Protein AF-A0A952RP38-F1 (afdb_monomer_lite)

Foldseek 3Di:
DDDDDDDPVVVVVCPPPPQQPLVLLLLQLQLLVLLLLLLVVLLVPDPDVVSNVLSVVLSVLSVVLNVLSQVLCVVSVHHNHHDDDVVSVVVSVCLLPVPDPDPFHSSLSSLVVSLVSLVVNLPGDPPSSPPVSSVSSVVSSVSSVVSSVCVRVVPPPPPPPPPPDDD

Sequence (167 aa):
MRPTEPTEKTKRARRRREPLAPAALASIANALAGARAGYELCARRTNDPNVAVAVISAANSASSLLDEIAVAAATHGLDVRPRLRMTDRLRWEWVASTGSMMEKSADARVLAECARVLGEVVGLDVSPLGESIASRVRLASAEAWSLAAAVDAGARWRSCGVLAASR

Secondary structure (DSSP, 8-state):
-PPPP--GGGGTT--------HHHHHHHHHHHHHHHHHHHHHHHH-S-HHHHHHHHHHHHHHHHHHHHHHHHHHHTT--------HHHHHHHHHHHH-TTS-SS-HHHHHHHHHHHHHHTTTTS--GGG-HHHHHHHHHHHHHHHHHHHHHHTT-------------

Structure (mmCIF, N/CA/C/O backbone):
data_AF-A0A952RP38-F1
#
_entry.id   AF-A0A952RP38-F1
#
loop_
_atom_site.group_PDB
_atom_site.id
_atom_site.type_symbol
_atom_site.label_atom_id
_atom_site.label_alt_id
_atom_site.label_comp_id
_atom_site.label_asym_id
_atom_site.label_entity_id
_atom_site.label_seq_id
_atom_site.pdbx_PDB_ins_code
_atom_site.Cartn_x
_atom_site.Cartn_y
_atom_site.Cartn_z
_atom_site.occupancy
_atom_site.B_iso_or_equiv
_atom_site.auth_seq_id
_atom_site.auth_comp_id
_atom_site.auth_asym_id
_atom_site.auth_atom_id
_atom_site.pdbx_PDB_model_num
ATOM 1 N N . MET A 1 1 ? -51.874 -2.801 42.216 1.00 43.09 1 MET A N 1
ATOM 2 C CA . MET A 1 1 ? -50.893 -2.184 41.297 1.00 43.09 1 MET A CA 1
ATOM 3 C C . MET A 1 1 ? -49.787 -3.194 41.030 1.00 43.09 1 MET A C 1
ATOM 5 O O . MET A 1 1 ? -49.066 -3.524 41.959 1.00 43.09 1 MET A O 1
ATOM 9 N N . ARG A 1 2 ? -49.711 -3.761 39.819 1.00 46.12 2 ARG A N 1
ATOM 10 C CA . ARG A 1 2 ? -48.580 -4.608 39.396 1.00 46.12 2 ARG A CA 1
ATOM 11 C C . ARG A 1 2 ? -47.622 -3.742 38.569 1.00 46.12 2 ARG A C 1
ATOM 13 O O . ARG A 1 2 ? -48.130 -2.963 37.762 1.00 46.12 2 ARG A O 1
ATOM 20 N N . PRO A 1 3 ? -46.295 -3.842 38.742 1.00 46.19 3 PRO A N 1
ATOM 21 C CA . PRO A 1 3 ? -45.363 -3.135 37.879 1.00 46.19 3 PRO A CA 1
ATOM 22 C C . PRO A 1 3 ? -45.398 -3.777 36.491 1.00 46.19 3 PRO A C 1
ATOM 24 O O . PRO A 1 3 ? -45.238 -4.987 36.351 1.00 46.19 3 PRO A O 1
ATOM 27 N N . THR A 1 4 ? -45.657 -2.966 35.473 1.00 53.84 4 THR A N 1
ATOM 28 C CA . THR A 1 4 ? -45.590 -3.355 34.064 1.00 53.84 4 THR A CA 1
ATOM 29 C C . THR A 1 4 ? -44.142 -3.625 33.671 1.00 53.84 4 THR A C 1
ATOM 31 O O . THR A 1 4 ? -43.295 -2.737 33.777 1.00 53.84 4 THR A O 1
ATOM 34 N N . GLU A 1 5 ? -43.867 -4.844 33.212 1.00 59.00 5 GLU A N 1
ATOM 35 C CA . GLU A 1 5 ? -42.585 -5.231 32.627 1.00 59.00 5 GLU A CA 1
ATOM 36 C C . GLU A 1 5 ? -42.258 -4.368 31.395 1.00 59.00 5 GLU A C 1
ATOM 38 O O . GLU A 1 5 ? -43.145 -4.071 30.586 1.00 59.00 5 GLU A O 1
ATOM 43 N N . PRO A 1 6 ? -40.992 -3.965 31.204 1.00 48.12 6 PRO A N 1
ATOM 44 C CA . PRO A 1 6 ? -40.595 -3.234 30.015 1.00 48.12 6 PRO A CA 1
ATOM 45 C C . PRO A 1 6 ? -40.632 -4.165 28.793 1.00 48.12 6 PRO A C 1
ATOM 47 O O . PRO A 1 6 ? -39.819 -5.077 28.647 1.00 48.12 6 PRO A O 1
ATOM 50 N N . THR A 1 7 ? -41.589 -3.898 27.903 1.00 54.09 7 THR A N 1
ATOM 51 C CA . THR A 1 7 ? -41.805 -4.566 26.611 1.00 54.09 7 THR A CA 1
ATOM 52 C C . THR A 1 7 ? -40.528 -4.689 25.774 1.00 54.09 7 THR A C 1
ATOM 54 O O . THR A 1 7 ? -39.765 -3.731 25.646 1.00 54.09 7 THR A O 1
ATOM 57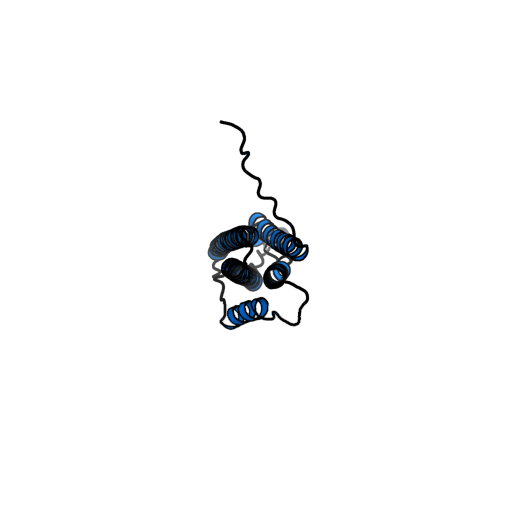 N N . GLU A 1 8 ? -40.359 -5.830 25.096 1.00 48.84 8 GLU A N 1
ATOM 58 C CA . GLU A 1 8 ? -39.253 -6.176 24.180 1.00 48.84 8 GLU A CA 1
ATOM 59 C C . GLU A 1 8 ? -38.872 -5.111 23.134 1.00 48.84 8 GLU A C 1
ATOM 61 O O . GLU A 1 8 ? -37.777 -5.158 22.568 1.00 48.84 8 GLU A O 1
ATOM 66 N N . LYS A 1 9 ? -39.722 -4.109 22.889 1.00 44.34 9 LYS A N 1
ATOM 67 C CA . LYS A 1 9 ? -39.415 -2.977 22.006 1.00 44.34 9 LYS A CA 1
ATOM 68 C C . LYS A 1 9 ? -38.185 -2.182 22.463 1.00 44.34 9 LYS A C 1
ATOM 70 O O . LYS A 1 9 ? -37.450 -1.686 21.611 1.00 44.34 9 LYS A O 1
ATOM 75 N N . THR A 1 10 ? -37.872 -2.152 23.760 1.00 42.41 10 THR A N 1
ATOM 76 C CA . THR A 1 10 ? -36.674 -1.466 24.280 1.00 42.41 10 THR A CA 1
ATOM 77 C C . THR A 1 10 ? -35.381 -2.268 24.078 1.00 42.41 10 THR A C 1
ATOM 79 O O . THR A 1 10 ? -34.294 -1.693 24.113 1.00 42.41 10 THR A O 1
ATOM 82 N N . LYS A 1 11 ? -35.455 -3.578 23.786 1.00 38.50 11 LYS A N 1
ATOM 83 C CA . LYS A 1 11 ? -34.267 -4.387 23.440 1.00 38.50 11 LYS A CA 1
ATOM 84 C C . LYS A 1 11 ? -33.724 -4.062 22.044 1.00 38.50 11 LYS A C 1
ATOM 86 O O . LYS A 1 11 ? -32.527 -4.205 21.817 1.00 38.50 11 LYS A O 1
ATOM 91 N N . ARG A 1 12 ? -34.564 -3.576 21.120 1.00 39.94 12 ARG A N 1
ATOM 92 C CA . ARG A 1 12 ? -34.150 -3.247 19.739 1.00 39.94 12 ARG A CA 1
ATOM 93 C C . ARG A 1 12 ? -33.445 -1.893 19.597 1.00 39.94 12 ARG A C 1
ATOM 95 O O . ARG A 1 12 ? -32.710 -1.707 18.633 1.00 39.94 12 ARG A O 1
ATOM 102 N N . ALA A 1 13 ? -33.603 -0.986 20.563 1.00 41.50 13 ALA A N 1
ATOM 103 C CA . ALA A 1 13 ? -32.926 0.318 20.579 1.00 41.50 13 ALA A CA 1
ATOM 104 C C . ALA A 1 13 ? -31.457 0.237 21.036 1.00 41.50 13 ALA A C 1
ATOM 106 O O . ALA A 1 13 ? -30.698 1.191 20.902 1.00 41.50 13 ALA A O 1
ATOM 107 N N . ARG A 1 14 ? -31.035 -0.926 21.542 1.00 40.81 14 ARG A N 1
ATOM 108 C CA . ARG A 1 14 ? -29.661 -1.212 21.947 1.00 40.81 14 ARG A CA 1
ATOM 109 C C . ARG A 1 14 ? -29.064 -2.228 20.979 1.00 40.81 14 ARG A C 1
ATOM 111 O O . ARG A 1 14 ? -28.597 -3.285 21.393 1.00 40.81 14 ARG A O 1
ATOM 118 N N . ARG A 1 15 ? -29.069 -1.913 19.674 1.00 45.31 15 ARG A N 1
ATOM 119 C CA . ARG A 1 15 ? -28.024 -2.449 18.793 1.00 45.31 15 ARG A CA 1
ATOM 120 C C . ARG A 1 15 ? -26.723 -2.016 19.449 1.00 45.31 15 ARG A C 1
ATOM 122 O O . ARG A 1 15 ? -26.357 -0.845 19.389 1.00 45.31 15 ARG A O 1
ATOM 129 N N . ARG A 1 16 ? -26.124 -2.930 20.213 1.00 44.88 16 ARG A N 1
ATOM 130 C CA . ARG A 1 16 ? -24.766 -2.799 20.713 1.00 44.88 16 ARG A CA 1
ATOM 131 C C . ARG A 1 16 ? -23.975 -2.356 19.491 1.00 44.88 16 ARG A C 1
ATOM 133 O O . ARG A 1 16 ? -23.941 -3.092 18.511 1.00 44.88 16 ARG A O 1
ATOM 140 N N . ARG A 1 17 ? -23.454 -1.126 19.500 1.00 46.25 17 ARG A N 1
ATOM 141 C CA . ARG A 1 17 ? -22.311 -0.803 18.654 1.00 46.25 17 ARG A CA 1
ATOM 142 C C . ARG A 1 17 ? -21.291 -1.846 19.072 1.00 46.25 17 ARG A C 1
ATOM 144 O O . ARG A 1 17 ? -20.794 -1.771 20.196 1.00 46.25 17 ARG A O 1
ATOM 151 N N . GLU A 1 18 ? -21.136 -2.899 18.277 1.00 48.72 18 GLU A N 1
ATOM 152 C CA . GLU A 1 18 ? -20.000 -3.780 18.466 1.00 48.72 18 GLU A CA 1
ATOM 153 C C . GLU A 1 18 ? -18.782 -2.859 18.466 1.00 48.72 18 GLU A C 1
ATOM 155 O O . GLU A 1 18 ? -18.701 -1.958 17.620 1.00 48.72 18 GLU A O 1
ATOM 160 N N . PRO A 1 19 ? -17.918 -2.950 19.487 1.00 52.72 19 PRO A N 1
ATOM 161 C CA . PRO A 1 19 ? -16.695 -2.179 19.462 1.00 52.72 19 PRO A CA 1
ATOM 162 C C . PRO A 1 19 ? -15.999 -2.505 18.142 1.00 52.72 19 PRO A C 1
ATOM 164 O O . PRO A 1 19 ? -15.891 -3.682 17.793 1.00 52.72 19 PRO A O 1
ATOM 167 N N . LEU A 1 20 ? -15.559 -1.470 17.414 1.00 58.72 20 LEU A N 1
ATOM 168 C CA . LEU A 1 20 ? -14.557 -1.620 16.357 1.00 58.72 20 LEU A CA 1
ATOM 169 C C . LEU A 1 20 ? -13.548 -2.635 16.854 1.00 58.72 20 LEU A C 1
ATOM 171 O O . LE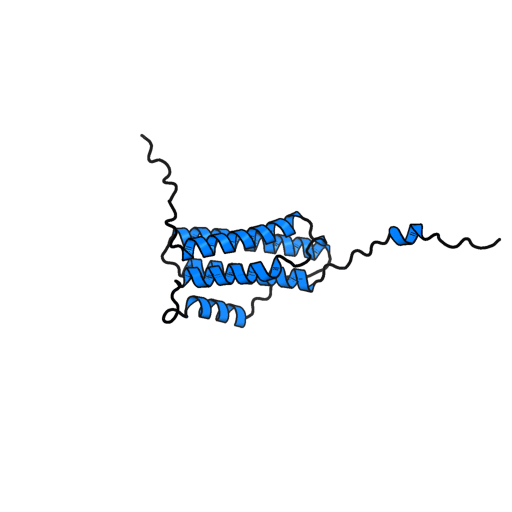U A 1 20 ? -12.951 -2.380 17.899 1.00 58.72 20 LEU A O 1
ATOM 175 N N . ALA A 1 21 ? -13.399 -3.775 16.177 1.00 68.50 21 ALA A N 1
ATOM 176 C CA . ALA A 1 21 ? -12.420 -4.761 16.594 1.00 68.50 21 ALA A CA 1
ATOM 177 C C . ALA A 1 21 ? -11.053 -4.062 16.525 1.00 68.50 21 ALA A C 1
ATOM 179 O O . ALA A 1 21 ? -10.577 -3.801 15.417 1.00 68.50 21 ALA A O 1
ATOM 180 N N . PRO A 1 22 ? -10.401 -3.718 17.656 1.00 77.00 22 PRO A N 1
ATOM 181 C CA . PRO A 1 22 ? -9.196 -2.885 17.624 1.00 77.00 22 PRO A CA 1
ATOM 182 C C . PRO A 1 22 ? -8.076 -3.555 16.819 1.00 77.00 22 PRO A C 1
ATOM 184 O O . PRO A 1 22 ? -7.238 -2.892 16.214 1.00 77.00 22 PRO A O 1
ATOM 187 N N . ALA A 1 23 ? -8.128 -4.888 16.747 1.00 82.12 23 ALA A N 1
ATOM 188 C CA . ALA A 1 23 ? -7.288 -5.716 15.902 1.00 82.12 23 ALA A CA 1
ATOM 189 C C . ALA A 1 23 ? -7.455 -5.428 14.399 1.00 82.12 23 ALA A C 1
ATOM 191 O O . ALA A 1 23 ? -6.452 -5.356 13.704 1.00 82.12 23 ALA A O 1
ATOM 192 N N . ALA A 1 24 ? -8.676 -5.224 13.891 1.00 85.50 24 ALA A N 1
ATOM 193 C CA . ALA A 1 24 ? -8.906 -4.959 12.468 1.00 8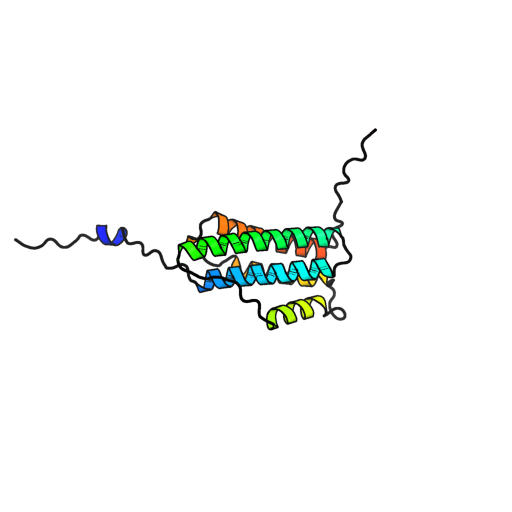5.50 24 ALA A CA 1
ATOM 194 C C . ALA A 1 24 ? -8.290 -3.619 12.042 1.00 85.50 24 ALA A C 1
ATOM 196 O O . ALA A 1 24 ? -7.585 -3.545 11.036 1.00 85.50 24 ALA A O 1
ATOM 197 N N . LEU A 1 25 ? -8.479 -2.581 12.859 1.00 87.31 25 LEU A N 1
ATOM 198 C CA . LEU A 1 25 ? -7.888 -1.265 12.615 1.00 87.31 25 LEU A CA 1
ATOM 199 C C . LEU A 1 25 ? -6.366 -1.293 12.683 1.00 87.31 25 LEU A C 1
ATOM 201 O O . LEU A 1 25 ? -5.701 -0.751 11.803 1.00 87.31 25 LEU A O 1
ATOM 205 N N . ALA A 1 26 ? -5.814 -1.958 13.699 1.00 87.81 26 ALA A N 1
ATOM 206 C CA . ALA A 1 26 ? -4.375 -2.138 13.816 1.00 87.81 26 ALA A CA 1
ATOM 207 C C . ALA A 1 26 ? -3.809 -2.921 12.620 1.00 87.81 26 ALA A C 1
ATOM 209 O O . ALA A 1 26 ? -2.749 -2.566 12.109 1.00 87.81 26 ALA A O 1
ATOM 210 N N . SER A 1 27 ? -4.511 -3.951 12.136 1.00 90.44 27 SER A N 1
ATOM 211 C CA . SER A 1 27 ? -4.112 -4.707 10.944 1.00 90.44 27 SER A CA 1
ATOM 212 C C . SER A 1 27 ? -4.087 -3.835 9.693 1.00 90.44 27 SER A C 1
ATOM 214 O O . SER A 1 27 ? -3.094 -3.856 8.973 1.00 90.44 27 SER A O 1
ATOM 216 N N . ILE A 1 28 ? -5.116 -3.015 9.459 1.00 91.56 28 ILE A N 1
ATOM 217 C CA . ILE A 1 28 ? -5.158 -2.100 8.307 1.00 91.56 28 ILE A CA 1
ATOM 218 C C . ILE A 1 28 ? -4.058 -1.047 8.403 1.00 91.56 28 ILE A C 1
ATOM 220 O O . ILE A 1 28 ? -3.345 -0.819 7.428 1.00 91.56 28 ILE A O 1
ATOM 224 N N . ALA A 1 29 ? -3.878 -0.436 9.576 1.00 92.31 29 ALA A N 1
ATOM 225 C CA . ALA A 1 29 ? -2.826 0.550 9.783 1.00 92.31 29 ALA A CA 1
ATOM 226 C C . ALA A 1 29 ? -1.432 -0.060 9.549 1.00 92.31 29 ALA A C 1
ATOM 228 O O . ALA A 1 29 ? -0.600 0.521 8.854 1.00 92.31 29 ALA A O 1
ATOM 229 N N . ASN A 1 30 ? -1.172 -1.267 10.055 1.00 92.62 30 ASN A N 1
ATOM 230 C CA . ASN A 1 30 ? 0.096 -1.952 9.803 1.00 92.62 30 ASN A CA 1
ATOM 231 C C . ASN A 1 30 ? 0.266 -2.329 8.324 1.00 92.62 30 ASN A C 1
ATOM 233 O O . ASN A 1 30 ? 1.364 -2.175 7.792 1.00 92.62 30 ASN A O 1
ATOM 237 N N . ALA A 1 31 ? -0.798 -2.765 7.644 1.00 93.75 31 ALA A N 1
ATOM 238 C CA . ALA A 1 31 ? -0.756 -3.092 6.222 1.00 93.75 31 ALA A CA 1
ATOM 239 C C . ALA A 1 31 ? -0.446 -1.861 5.357 1.00 93.75 31 ALA A C 1
ATOM 241 O O . ALA A 1 31 ? 0.440 -1.919 4.507 1.00 93.75 31 ALA A O 1
ATOM 242 N N . LEU A 1 32 ? -1.105 -0.728 5.614 1.00 94.94 32 LEU A N 1
ATOM 243 C CA . LEU A 1 32 ? -0.847 0.534 4.914 1.00 94.94 32 LEU A CA 1
ATOM 244 C C . LEU A 1 32 ? 0.564 1.062 5.186 1.00 94.94 32 LEU A C 1
ATOM 246 O O . LEU A 1 32 ? 1.244 1.494 4.257 1.00 94.94 32 LEU A O 1
ATOM 250 N N . ALA A 1 33 ? 1.037 0.994 6.433 1.00 95.06 33 ALA A N 1
ATOM 251 C CA . ALA A 1 33 ? 2.398 1.400 6.776 1.00 95.06 33 ALA A CA 1
ATOM 252 C C . ALA A 1 33 ? 3.448 0.488 6.127 1.00 95.06 33 ALA A C 1
ATOM 254 O O . ALA A 1 33 ? 4.469 0.970 5.636 1.00 95.06 33 ALA A O 1
ATOM 255 N N . GLY A 1 34 ? 3.186 -0.821 6.089 1.00 94.56 34 GLY A N 1
ATOM 256 C CA . GLY A 1 34 ? 4.022 -1.798 5.403 1.00 94.56 34 GLY A CA 1
ATOM 257 C C . GLY A 1 34 ? 4.086 -1.524 3.904 1.00 94.56 34 GLY A C 1
ATOM 258 O O . GLY A 1 34 ? 5.178 -1.363 3.367 1.00 94.56 34 GLY A O 1
ATOM 259 N N . ALA A 1 35 ? 2.933 -1.400 3.244 1.00 95.62 35 ALA A N 1
ATOM 260 C CA . ALA A 1 35 ? 2.848 -1.096 1.818 1.00 95.62 35 ALA A CA 1
ATOM 261 C C . ALA A 1 35 ? 3.533 0.234 1.476 1.00 95.62 35 ALA A C 1
ATOM 263 O O . ALA A 1 35 ? 4.315 0.292 0.530 1.00 95.62 35 ALA A O 1
ATOM 264 N N . ARG A 1 36 ? 3.332 1.278 2.292 1.00 96.19 36 ARG A N 1
ATOM 265 C CA . ARG A 1 36 ? 4.045 2.555 2.162 1.00 96.19 36 ARG A CA 1
ATOM 266 C C . ARG A 1 36 ? 5.562 2.362 2.195 1.00 96.19 36 ARG A C 1
ATOM 268 O O . ARG A 1 36 ? 6.248 2.874 1.316 1.00 96.19 36 ARG A O 1
ATOM 275 N N . ALA A 1 37 ? 6.088 1.614 3.164 1.00 94.81 37 ALA A N 1
ATOM 276 C CA . ALA A 1 37 ? 7.523 1.345 3.251 1.00 94.81 37 ALA A CA 1
ATOM 277 C C . ALA A 1 37 ? 8.049 0.587 2.016 1.00 94.81 37 ALA A C 1
ATOM 279 O O . ALA A 1 37 ? 9.135 0.901 1.521 1.00 94.81 37 ALA A O 1
ATOM 280 N N . GLY A 1 38 ? 7.269 -0.364 1.490 1.00 95.12 38 GLY A N 1
ATOM 281 C CA . GLY A 1 38 ? 7.569 -1.062 0.240 1.00 95.12 38 GLY A CA 1
ATOM 282 C C . GLY A 1 38 ? 7.603 -0.119 -0.967 1.00 95.12 38 GLY A C 1
ATOM 283 O O . GLY A 1 38 ? 8.575 -0.124 -1.722 1.00 95.12 38 GLY A O 1
ATOM 284 N N . TYR A 1 39 ? 6.605 0.757 -1.113 1.00 97.06 39 TYR A N 1
ATOM 285 C CA . TYR A 1 39 ? 6.567 1.766 -2.175 1.00 97.06 39 TYR A CA 1
ATOM 286 C C . TYR A 1 39 ? 7.750 2.732 -2.107 1.00 97.06 39 TYR A C 1
ATOM 288 O O . TYR A 1 39 ? 8.409 2.965 -3.116 1.00 97.06 39 TYR A O 1
ATOM 296 N N . GLU A 1 40 ? 8.071 3.250 -0.921 1.00 96.12 40 GLU A N 1
ATOM 297 C CA . GLU A 1 40 ? 9.222 4.135 -0.728 1.00 96.12 40 GLU A CA 1
ATOM 298 C C . GLU A 1 40 ? 10.551 3.424 -1.030 1.00 96.12 40 GLU A C 1
ATOM 300 O O . GLU A 1 40 ? 11.477 4.038 -1.561 1.00 96.12 40 GLU A O 1
ATOM 305 N N . LEU A 1 41 ? 10.673 2.131 -0.704 1.00 95.00 41 LEU A N 1
ATOM 306 C CA . LEU A 1 41 ? 11.853 1.341 -1.058 1.00 95.00 41 LEU A CA 1
ATOM 307 C C . LEU A 1 41 ? 11.972 1.147 -2.573 1.00 95.00 41 LEU A C 1
ATOM 309 O O . LEU A 1 41 ? 13.064 1.334 -3.108 1.00 95.00 41 LEU A O 1
ATOM 313 N N . CYS A 1 42 ? 10.870 0.814 -3.251 1.00 94.94 42 CYS A N 1
ATOM 314 C CA . CYS A 1 42 ? 10.830 0.700 -4.709 1.00 94.94 42 CYS A CA 1
ATOM 315 C C . CYS A 1 42 ? 11.210 2.035 -5.365 1.00 94.94 42 CYS A C 1
ATOM 317 O O . CYS A 1 42 ? 12.098 2.060 -6.210 1.00 94.94 42 CYS A O 1
ATOM 319 N N . ALA A 1 43 ? 10.662 3.157 -4.886 1.00 96.25 43 ALA A N 1
ATOM 320 C CA . ALA A 1 43 ? 10.952 4.495 -5.406 1.00 96.25 43 ALA A CA 1
ATOM 321 C C . ALA A 1 43 ? 12.447 4.837 -5.371 1.00 96.25 43 ALA A C 1
ATOM 323 O O . ALA A 1 43 ? 12.970 5.455 -6.292 1.00 96.25 43 ALA A O 1
ATOM 324 N N . ARG A 1 44 ? 13.143 4.432 -4.299 1.00 95.06 44 ARG A N 1
ATOM 325 C CA . ARG A 1 44 ? 14.580 4.690 -4.123 1.00 95.06 44 ARG A CA 1
ATOM 326 C C . ARG A 1 44 ? 15.480 3.799 -4.980 1.00 95.06 44 ARG A C 1
ATOM 328 O O . ARG A 1 44 ? 16.657 4.118 -5.116 1.00 95.06 44 ARG A O 1
ATOM 335 N N . ARG A 1 45 ? 14.980 2.656 -5.458 1.00 93.06 45 ARG A N 1
ATOM 336 C CA . ARG A 1 45 ? 15.790 1.609 -6.109 1.00 93.06 45 ARG A CA 1
ATOM 337 C C . ARG A 1 45 ? 15.467 1.387 -7.576 1.00 93.06 45 ARG A C 1
ATOM 339 O O . ARG A 1 45 ? 16.312 0.849 -8.286 1.00 93.06 45 ARG A O 1
ATOM 346 N N . THR A 1 46 ? 14.263 1.742 -8.006 1.00 92.56 46 THR A N 1
ATOM 347 C CA . THR A 1 46 ? 13.854 1.569 -9.395 1.00 92.56 46 THR A CA 1
ATOM 348 C C . THR A 1 46 ? 14.686 2.456 -10.317 1.00 92.56 46 THR A C 1
ATOM 350 O O . THR A 1 46 ? 15.041 3.584 -9.974 1.00 92.56 46 THR A O 1
ATOM 353 N N . ASN A 1 47 ? 14.979 1.937 -11.508 1.00 90.56 47 ASN A N 1
ATOM 354 C CA . ASN A 1 47 ? 15.594 2.705 -12.590 1.00 90.56 47 ASN A CA 1
ATOM 355 C C . ASN A 1 47 ? 14.546 3.301 -13.549 1.00 90.56 47 ASN A C 1
ATOM 357 O O . ASN A 1 47 ? 14.916 4.042 -14.458 1.00 90.56 47 ASN A O 1
ATOM 361 N N . ASP A 1 48 ? 13.256 2.977 -13.383 1.00 90.44 48 ASP A N 1
ATOM 362 C CA . ASP A 1 48 ? 12.175 3.513 -14.213 1.00 90.44 48 ASP A CA 1
ATOM 363 C C . ASP A 1 48 ? 11.537 4.738 -13.525 1.00 90.44 48 ASP A C 1
ATOM 365 O O . ASP A 1 48 ? 10.896 4.603 -12.476 1.00 90.44 48 ASP A O 1
ATOM 369 N N . PRO A 1 49 ? 11.666 5.949 -14.100 1.00 91.50 49 PRO A N 1
ATOM 370 C CA . PRO A 1 49 ? 11.111 7.161 -13.503 1.00 91.50 49 PRO A CA 1
ATOM 371 C C . PRO A 1 49 ? 9.579 7.142 -13.419 1.00 91.50 49 PRO A C 1
ATOM 373 O O . PRO A 1 49 ? 9.015 7.757 -12.514 1.00 91.50 49 PRO A O 1
ATOM 376 N N . ASN A 1 50 ? 8.886 6.432 -14.315 1.00 91.69 50 ASN A N 1
ATOM 377 C CA . ASN A 1 50 ? 7.428 6.327 -14.255 1.00 91.69 50 ASN A CA 1
ATOM 378 C C . ASN A 1 50 ? 6.993 5.445 -13.087 1.00 91.69 50 ASN A C 1
ATOM 380 O O . ASN A 1 50 ? 6.051 5.793 -12.374 1.00 91.69 50 ASN A O 1
ATOM 384 N N . VAL A 1 51 ? 7.718 4.344 -12.853 1.00 92.44 51 VAL A N 1
ATOM 385 C CA . VAL A 1 51 ? 7.509 3.503 -11.670 1.00 92.44 51 VAL A CA 1
ATOM 386 C C . VAL A 1 51 ? 7.752 4.332 -10.417 1.00 92.44 51 VAL A C 1
ATOM 388 O O . VAL A 1 51 ? 6.874 4.358 -9.559 1.00 92.44 51 VAL A O 1
ATOM 391 N N . ALA A 1 52 ? 8.861 5.080 -10.343 1.00 94.94 52 ALA A N 1
ATOM 392 C CA . ALA A 1 52 ? 9.174 5.944 -9.203 1.00 94.94 52 ALA A CA 1
ATOM 393 C C . ALA A 1 52 ? 8.035 6.929 -8.878 1.00 94.94 52 ALA A C 1
ATOM 395 O O . ALA A 1 52 ? 7.603 7.012 -7.728 1.00 94.94 52 ALA A O 1
ATOM 396 N N . VAL A 1 53 ? 7.501 7.633 -9.883 1.00 95.19 53 VAL A N 1
ATOM 397 C CA . VAL A 1 53 ? 6.372 8.564 -9.706 1.00 95.19 53 VAL A CA 1
ATOM 398 C C . VAL A 1 53 ? 5.122 7.837 -9.205 1.00 95.19 53 VAL A C 1
ATOM 400 O O . VAL A 1 53 ? 4.501 8.284 -8.237 1.00 95.19 53 VAL A O 1
ATOM 403 N N . ALA A 1 54 ? 4.765 6.709 -9.823 1.00 94.69 54 ALA A N 1
ATOM 404 C CA . ALA A 1 54 ? 3.586 5.938 -9.443 1.00 94.69 54 ALA A CA 1
ATOM 405 C C . ALA A 1 54 ? 3.671 5.436 -7.993 1.00 94.69 54 ALA A C 1
ATOM 407 O O . ALA A 1 54 ? 2.715 5.588 -7.229 1.00 94.69 54 ALA A O 1
ATOM 408 N N . VAL A 1 55 ? 4.822 4.899 -7.579 1.00 96.19 55 VAL A N 1
ATOM 409 C CA . VAL A 1 55 ? 4.988 4.386 -6.213 1.00 96.19 55 VAL A CA 1
ATOM 410 C C . VAL A 1 55 ? 5.065 5.501 -5.172 1.00 96.19 55 VAL A C 1
ATOM 412 O O . VAL A 1 55 ? 4.540 5.328 -4.077 1.00 96.19 55 VAL A O 1
ATOM 415 N N . ILE A 1 56 ? 5.628 6.670 -5.498 1.00 97.50 56 ILE A N 1
ATOM 416 C CA . ILE A 1 56 ? 5.591 7.842 -4.606 1.00 97.50 56 ILE A CA 1
ATOM 417 C C . ILE A 1 56 ? 4.147 8.308 -4.406 1.00 97.50 56 ILE A C 1
ATOM 419 O O . ILE A 1 56 ? 3.733 8.571 -3.276 1.00 97.50 56 ILE A O 1
ATOM 423 N N . SER A 1 57 ? 3.357 8.364 -5.481 1.00 96.75 57 SER A N 1
ATOM 424 C CA . SER A 1 57 ? 1.934 8.698 -5.389 1.00 96.75 57 SER A CA 1
ATOM 425 C C . SER A 1 57 ? 1.186 7.699 -4.502 1.00 96.75 57 SER A C 1
ATOM 427 O O . SER A 1 57 ? 0.462 8.109 -3.598 1.00 96.75 57 SER A O 1
ATOM 429 N N . ALA A 1 58 ? 1.408 6.396 -4.697 1.00 96.19 58 ALA A N 1
ATOM 430 C CA . ALA A 1 58 ? 0.802 5.350 -3.873 1.00 96.19 58 ALA A CA 1
ATOM 431 C C . ALA A 1 58 ? 1.231 5.437 -2.393 1.00 96.19 58 ALA A C 1
ATOM 433 O O . ALA A 1 58 ? 0.396 5.297 -1.498 1.00 96.19 58 ALA A O 1
ATOM 434 N N . ALA A 1 59 ? 2.506 5.733 -2.116 1.00 97.06 59 ALA A N 1
ATOM 435 C CA . ALA A 1 59 ? 3.018 5.942 -0.760 1.00 97.06 59 ALA A CA 1
ATOM 436 C C . ALA A 1 59 ? 2.334 7.128 -0.062 1.00 97.06 59 ALA A C 1
ATOM 438 O O . ALA A 1 59 ? 1.935 7.018 1.100 1.00 97.06 59 ALA A O 1
ATOM 439 N N . ASN A 1 60 ? 2.148 8.239 -0.779 1.00 97.00 60 ASN A N 1
ATOM 440 C CA . ASN A 1 60 ? 1.453 9.419 -0.268 1.00 97.00 60 ASN A CA 1
ATOM 441 C C . ASN A 1 60 ? -0.032 9.129 -0.005 1.00 97.00 60 ASN A C 1
ATOM 443 O O . ASN A 1 60 ? -0.542 9.486 1.058 1.00 97.00 60 ASN A O 1
ATOM 447 N N . SER A 1 61 ? -0.709 8.422 -0.916 1.00 94.75 61 SER A N 1
ATOM 448 C CA . SER A 1 61 ? -2.098 7.981 -0.724 1.00 94.75 61 SER A CA 1
ATOM 449 C C . SER A 1 61 ? -2.247 7.086 0.509 1.00 94.75 61 SER A C 1
ATOM 451 O O . SER A 1 61 ? -3.167 7.283 1.306 1.00 94.75 61 SER A O 1
ATOM 453 N N . ALA A 1 62 ? -1.320 6.142 0.706 1.00 94.94 62 ALA A N 1
ATOM 454 C CA . ALA A 1 62 ? -1.295 5.282 1.885 1.00 94.94 62 ALA A CA 1
ATOM 455 C C . ALA A 1 62 ? -1.062 6.085 3.176 1.00 94.94 62 ALA A C 1
ATOM 457 O O . ALA A 1 62 ? -1.718 5.818 4.181 1.00 94.94 62 ALA A O 1
ATOM 458 N N . SER A 1 63 ? -0.181 7.094 3.151 1.00 95.00 63 SER A N 1
ATOM 459 C CA . SER A 1 63 ? 0.050 7.982 4.299 1.00 95.00 63 SER A CA 1
ATOM 460 C C . SER A 1 63 ? -1.190 8.806 4.653 1.00 95.00 63 SER A C 1
ATOM 462 O O . SER A 1 63 ? -1.580 8.841 5.813 1.00 95.00 63 SER A O 1
ATOM 464 N N . SER A 1 64 ? -1.854 9.407 3.662 1.00 95.62 64 SER A N 1
ATOM 465 C CA . SER A 1 64 ? -3.100 10.155 3.886 1.00 95.62 64 SER A CA 1
ATOM 466 C C . SER A 1 64 ? -4.193 9.267 4.488 1.00 95.62 64 SER A C 1
ATOM 468 O O . SER A 1 64 ? -4.888 9.683 5.413 1.00 95.62 64 SER A O 1
ATOM 470 N N . LEU A 1 65 ? -4.329 8.029 4.002 1.00 94.00 65 LEU A N 1
ATOM 471 C CA . LEU A 1 65 ? -5.314 7.092 4.537 1.00 94.00 65 LEU A CA 1
ATOM 472 C C . LEU A 1 65 ? -4.978 6.650 5.973 1.00 94.00 65 LEU A C 1
ATOM 474 O O . LEU A 1 65 ? -5.886 6.481 6.784 1.00 94.00 65 LEU A O 1
ATOM 478 N N . LEU A 1 66 ? -3.693 6.494 6.308 1.00 93.75 66 LEU A N 1
ATOM 479 C CA . LEU A 1 66 ? -3.249 6.227 7.681 1.00 93.75 66 LEU A CA 1
ATOM 480 C C . LEU A 1 66 ? -3.643 7.346 8.644 1.00 93.75 66 LEU A C 1
ATOM 482 O O . LEU A 1 66 ? -4.143 7.054 9.731 1.00 93.75 66 LEU A O 1
ATOM 486 N N . ASP A 1 67 ? -3.442 8.601 8.245 1.00 93.44 67 ASP A N 1
ATOM 487 C CA . ASP A 1 67 ? -3.790 9.759 9.068 1.00 93.44 67 ASP A CA 1
ATOM 488 C C . ASP A 1 67 ? -5.304 9.820 9.319 1.00 93.44 67 ASP A C 1
ATOM 490 O O . ASP A 1 67 ? -5.745 10.015 10.452 1.00 93.44 67 ASP A O 1
ATOM 494 N N . GL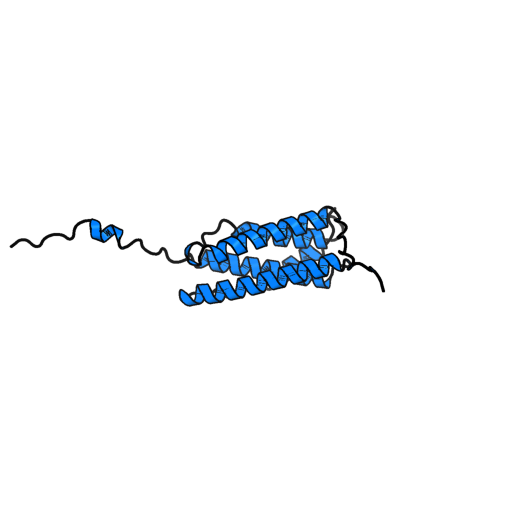U A 1 68 ? -6.116 9.553 8.294 1.00 91.69 68 GLU A N 1
ATOM 495 C CA . GLU A 1 68 ? -7.576 9.486 8.428 1.00 91.69 68 GLU A CA 1
ATOM 496 C C . GLU A 1 68 ? -8.038 8.356 9.346 1.00 91.69 68 GLU A C 1
ATOM 498 O O . GLU A 1 68 ? -8.907 8.565 10.194 1.00 91.69 68 GLU A O 1
ATOM 503 N N . ILE A 1 69 ? -7.439 7.169 9.222 1.00 91.00 69 ILE A N 1
ATOM 504 C CA . ILE A 1 69 ? -7.729 6.039 10.109 1.00 91.00 69 ILE A CA 1
ATOM 505 C C . ILE A 1 69 ? -7.334 6.375 11.548 1.00 91.00 69 ILE A C 1
ATOM 507 O O . ILE A 1 69 ? -8.089 6.059 12.467 1.00 91.00 69 ILE A O 1
ATOM 511 N N . ALA A 1 70 ? -6.193 7.033 11.763 1.00 90.94 70 ALA A N 1
ATOM 512 C CA . ALA A 1 70 ? -5.753 7.446 13.091 1.00 90.94 70 ALA A CA 1
ATOM 513 C C . ALA A 1 70 ? -6.715 8.461 13.723 1.00 90.94 70 ALA A C 1
ATOM 515 O O . ALA A 1 70 ? -7.092 8.306 14.886 1.00 90.94 70 ALA A O 1
ATOM 516 N N . VAL A 1 71 ? -7.165 9.457 12.953 1.00 90.31 71 VAL A N 1
ATOM 517 C CA . VAL A 1 71 ? -8.167 10.434 13.404 1.00 90.31 71 VAL A CA 1
ATOM 518 C C . VAL A 1 71 ? -9.486 9.739 13.729 1.00 90.31 71 VAL A C 1
ATOM 520 O O . VAL A 1 71 ? -10.028 9.936 14.816 1.00 90.31 71 VAL A O 1
ATOM 523 N N . ALA A 1 72 ? -9.986 8.885 12.833 1.00 88.00 72 ALA A N 1
ATOM 524 C CA . ALA A 1 72 ? -11.241 8.173 13.036 1.00 88.00 72 ALA A CA 1
ATOM 525 C C . ALA A 1 72 ? -11.170 7.248 14.263 1.00 88.00 72 ALA A C 1
ATOM 527 O O . ALA A 1 72 ? -12.052 7.291 15.119 1.00 88.00 72 ALA A O 1
ATOM 528 N N . ALA A 1 73 ? -10.090 6.483 14.424 1.00 87.44 73 ALA A N 1
ATOM 529 C CA . ALA A 1 73 ? -9.866 5.624 15.585 1.00 87.44 73 ALA A CA 1
ATOM 530 C C . ALA A 1 73 ? -9.799 6.413 16.905 1.00 87.44 73 ALA A C 1
ATOM 532 O O . ALA A 1 73 ? -10.385 5.985 17.904 1.00 87.44 73 ALA A O 1
ATOM 533 N N . ALA A 1 74 ? -9.169 7.592 16.905 1.00 88.25 74 ALA A N 1
ATOM 534 C CA . ALA A 1 74 ? -9.093 8.453 18.082 1.00 88.25 74 ALA A CA 1
ATOM 535 C C . ALA A 1 74 ? -10.482 8.921 18.555 1.00 88.25 74 ALA A C 1
ATOM 537 O O . ALA A 1 74 ? -10.718 8.989 19.762 1.00 88.25 74 ALA A O 1
ATOM 538 N N . THR A 1 75 ? -11.440 9.148 17.641 1.00 86.69 75 THR A N 1
ATOM 539 C CA . THR A 1 75 ? -12.837 9.468 18.018 1.00 86.69 75 THR A CA 1
ATOM 540 C C . THR A 1 75 ? -13.534 8.340 18.787 1.00 86.69 75 THR A C 1
ATOM 542 O O . THR A 1 75 ? -14.496 8.578 19.517 1.00 86.69 75 THR A O 1
ATOM 545 N N . HIS A 1 76 ? -13.015 7.116 18.670 1.00 82.56 76 HIS A N 1
ATOM 546 C CA . HIS A 1 76 ? -13.469 5.931 19.390 1.00 82.56 76 HIS A CA 1
ATOM 547 C C . HIS A 1 76 ? -12.568 5.564 20.582 1.00 82.56 76 HIS A C 1
ATOM 549 O O . HIS A 1 76 ? -12.764 4.510 21.185 1.00 82.56 76 HIS A O 1
ATOM 555 N N . GLY A 1 77 ? -11.597 6.415 20.939 1.00 85.19 77 GLY A N 1
ATOM 556 C CA . GLY A 1 77 ? -10.661 6.176 22.041 1.00 85.19 77 GLY A CA 1
ATOM 557 C C . GLY A 1 77 ? -9.618 5.091 21.754 1.00 85.19 77 GLY A C 1
ATOM 558 O O . GLY A 1 77 ? -9.084 4.500 22.691 1.00 85.19 77 GLY A O 1
ATOM 559 N N . LEU A 1 78 ? -9.346 4.799 20.479 1.00 85.69 78 LEU A N 1
ATOM 560 C CA . LEU A 1 78 ? -8.375 3.793 20.052 1.00 85.69 78 LEU A CA 1
ATOM 561 C C . LEU A 1 78 ? -7.095 4.464 19.534 1.00 85.69 78 LEU A C 1
ATOM 563 O O . LEU A 1 78 ? -7.160 5.384 18.722 1.00 85.69 78 LEU A O 1
ATOM 567 N N . ASP A 1 79 ? -5.931 3.964 19.959 1.00 86.44 79 ASP A N 1
ATOM 568 C CA . ASP A 1 79 ? -4.632 4.313 19.371 1.00 86.44 79 ASP A CA 1
ATOM 569 C C . ASP A 1 79 ? -4.204 3.220 18.383 1.00 86.44 79 ASP A C 1
ATOM 571 O O . ASP A 1 79 ? -3.972 2.071 18.763 1.00 86.44 79 ASP A O 1
ATOM 575 N N . VAL A 1 80 ? -4.129 3.584 17.103 1.00 86.69 80 VAL A N 1
ATOM 576 C CA . VAL A 1 80 ? -3.860 2.672 15.977 1.00 86.69 80 VAL A CA 1
ATOM 577 C C . VAL A 1 80 ? -2.552 2.998 15.264 1.00 86.69 80 VAL A C 1
ATOM 579 O O . VAL A 1 80 ? -2.359 2.612 14.112 1.00 86.69 80 VAL A O 1
ATOM 582 N N . ARG A 1 81 ? -1.633 3.709 15.930 1.00 85.19 81 ARG A N 1
ATOM 583 C CA . ARG A 1 81 ? -0.326 4.026 15.348 1.00 85.19 81 ARG A CA 1
ATOM 584 C C . ARG A 1 81 ? 0.382 2.747 14.878 1.00 85.19 81 ARG A C 1
ATOM 586 O O . ARG A 1 81 ? 0.591 1.835 15.687 1.00 85.19 81 ARG A O 1
ATOM 593 N N . PRO A 1 82 ? 0.772 2.671 13.593 1.00 83.75 82 PRO A N 1
ATOM 594 C CA . PRO A 1 82 ? 1.417 1.486 13.059 1.00 83.75 82 PRO A CA 1
ATOM 595 C C . PRO A 1 82 ? 2.762 1.258 13.744 1.00 83.75 82 PRO A C 1
ATOM 597 O O . PRO A 1 82 ? 3.499 2.197 14.054 1.00 83.75 82 PRO A O 1
ATOM 600 N N . ARG A 1 83 ? 3.100 -0.011 13.967 1.00 79.44 83 ARG A N 1
ATOM 601 C CA . ARG A 1 83 ? 4.378 -0.411 14.567 1.00 79.44 83 ARG A CA 1
ATOM 602 C C . ARG A 1 83 ? 5.186 -1.185 13.543 1.00 79.44 83 ARG A C 1
ATOM 604 O O . ARG A 1 83 ? 5.198 -2.412 13.577 1.00 79.44 83 ARG A O 1
ATOM 611 N N . LEU A 1 84 ? 5.870 -0.459 12.661 1.00 75.38 84 LEU A N 1
ATOM 612 C CA . LEU A 1 84 ? 6.843 -1.059 11.752 1.00 75.38 84 LEU A CA 1
ATOM 613 C C . LEU A 1 84 ? 8.016 -1.606 12.563 1.00 75.38 84 LEU A C 1
ATOM 615 O O . LEU A 1 84 ? 8.765 -0.860 13.197 1.00 75.38 84 LEU A O 1
ATOM 619 N N . ARG A 1 85 ? 8.156 -2.928 12.573 1.00 81.25 85 ARG A N 1
ATOM 620 C CA . ARG A 1 85 ? 9.231 -3.618 13.280 1.00 81.25 85 ARG A CA 1
ATOM 621 C C . ARG A 1 85 ? 10.460 -3.704 12.384 1.00 81.25 85 ARG A C 1
ATOM 623 O O . ARG A 1 85 ? 10.370 -3.667 11.158 1.00 81.25 85 ARG A O 1
ATOM 630 N N . MET A 1 86 ? 11.625 -3.917 12.995 1.00 82.19 86 MET A N 1
ATOM 631 C CA . MET A 1 86 ? 12.856 -4.203 12.245 1.00 82.19 86 MET A CA 1
ATOM 632 C C . MET A 1 86 ? 12.678 -5.398 11.291 1.00 82.19 86 MET A C 1
ATOM 634 O O . MET A 1 86 ? 13.213 -5.395 10.188 1.00 82.19 86 MET A O 1
ATOM 638 N N . THR A 1 87 ? 11.869 -6.387 11.681 1.00 85.06 87 THR A N 1
ATOM 639 C CA . THR A 1 87 ? 11.512 -7.537 10.840 1.00 85.06 87 THR A CA 1
ATOM 640 C C . THR A 1 87 ? 10.809 -7.134 9.546 1.00 85.06 87 THR A C 1
ATOM 642 O O . THR A 1 87 ? 11.093 -7.720 8.507 1.00 85.06 87 THR A O 1
ATOM 645 N N . ASP A 1 88 ? 9.950 -6.111 9.574 1.00 85.38 88 ASP A N 1
ATOM 646 C CA . ASP A 1 88 ? 9.246 -5.628 8.380 1.00 85.38 88 ASP A CA 1
ATOM 647 C C . ASP A 1 88 ? 10.222 -4.933 7.433 1.00 85.38 88 ASP A C 1
ATOM 649 O O . ASP A 1 88 ? 10.191 -5.145 6.224 1.00 85.38 88 ASP A O 1
ATOM 653 N N . ARG A 1 89 ? 11.165 -4.165 7.989 1.00 84.81 89 ARG A N 1
ATOM 654 C CA . ARG A 1 89 ? 12.241 -3.554 7.204 1.00 84.81 89 ARG A CA 1
ATOM 655 C C . ARG A 1 89 ? 13.112 -4.613 6.527 1.00 84.81 89 ARG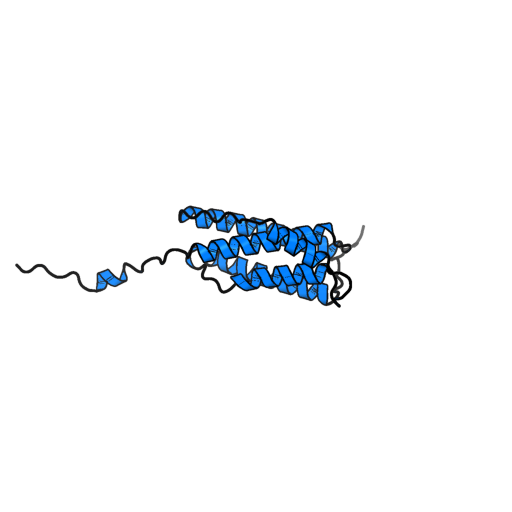 A C 1
ATOM 657 O O . ARG A 1 89 ? 13.361 -4.512 5.331 1.00 84.81 89 ARG A O 1
ATOM 664 N N . LEU A 1 90 ? 13.544 -5.634 7.268 1.00 88.00 90 LEU A N 1
ATOM 665 C CA . LEU A 1 90 ? 14.340 -6.737 6.719 1.00 88.00 90 LEU A CA 1
ATOM 666 C C . LEU A 1 90 ? 13.574 -7.525 5.652 1.00 88.00 90 LEU A C 1
ATOM 668 O O . LEU A 1 90 ? 14.168 -7.916 4.651 1.00 88.00 90 LEU A O 1
ATOM 672 N N . ARG A 1 91 ? 12.261 -7.715 5.829 1.00 89.31 91 ARG A N 1
ATOM 673 C CA . ARG A 1 91 ? 11.391 -8.325 4.818 1.00 89.31 91 ARG A CA 1
ATOM 674 C C . ARG A 1 91 ? 11.423 -7.533 3.515 1.00 89.31 91 ARG A C 1
ATOM 676 O O . ARG A 1 91 ? 11.661 -8.124 2.468 1.00 89.31 91 ARG A O 1
ATOM 683 N N . TRP A 1 92 ? 11.224 -6.216 3.568 1.00 91.50 92 TRP A N 1
ATOM 684 C CA . TRP A 1 92 ? 11.241 -5.375 2.367 1.00 91.50 92 TRP A CA 1
ATOM 685 C C . TRP A 1 92 ? 12.594 -5.384 1.664 1.00 91.50 92 TRP A C 1
ATOM 687 O O . TRP A 1 92 ? 12.659 -5.524 0.444 1.00 91.50 92 TRP A O 1
ATOM 697 N N . GLU A 1 93 ? 13.675 -5.311 2.435 1.00 91.19 93 GLU A N 1
ATOM 698 C CA . GLU A 1 93 ? 15.030 -5.438 1.906 1.00 91.19 93 GLU A CA 1
ATOM 699 C C . GLU A 1 93 ? 15.254 -6.799 1.237 1.00 91.19 93 GLU A C 1
ATOM 701 O O . GLU A 1 93 ? 15.786 -6.858 0.130 1.00 91.19 93 GLU A O 1
ATOM 706 N N . TRP A 1 94 ? 14.797 -7.890 1.853 1.00 90.06 94 TRP A N 1
ATOM 707 C CA . TRP A 1 94 ? 14.885 -9.234 1.283 1.00 90.06 94 TRP A CA 1
ATOM 708 C C . TRP A 1 94 ? 14.083 -9.380 -0.019 1.00 90.06 94 TRP A C 1
ATOM 710 O O . TRP A 1 94 ? 14.630 -9.885 -1.001 1.00 90.06 94 TRP A O 1
ATOM 720 N N . VAL A 1 95 ? 12.838 -8.886 -0.070 1.00 89.94 95 VAL A N 1
ATOM 721 C CA . VAL A 1 95 ? 11.991 -8.895 -1.284 1.00 89.94 95 VAL A CA 1
ATOM 722 C C . VAL A 1 95 ? 12.643 -8.098 -2.417 1.00 89.94 95 VAL A C 1
ATOM 724 O O . VAL A 1 95 ? 12.644 -8.532 -3.570 1.00 89.94 95 VAL A O 1
ATOM 727 N N . ALA A 1 96 ? 13.258 -6.958 -2.096 1.00 88.12 96 ALA A N 1
ATOM 728 C CA . ALA A 1 96 ? 13.970 -6.146 -3.076 1.00 88.12 96 ALA A CA 1
ATOM 729 C C . ALA A 1 96 ? 15.295 -6.786 -3.542 1.00 88.12 96 ALA A C 1
ATOM 731 O O . ALA A 1 96 ? 15.725 -6.537 -4.667 1.00 88.12 96 ALA A O 1
ATOM 732 N N . SER A 1 97 ? 15.940 -7.611 -2.707 1.00 83.75 97 SER A N 1
ATOM 733 C CA . SER A 1 97 ? 17.322 -8.083 -2.916 1.00 83.75 97 SER A CA 1
ATOM 734 C C . SER A 1 97 ? 17.452 -9.531 -3.394 1.00 83.75 97 SER A C 1
ATOM 736 O O . SER A 1 97 ? 18.551 -9.940 -3.754 1.00 83.75 97 SER A O 1
ATOM 738 N N . THR A 1 98 ? 16.380 -10.328 -3.453 1.00 69.44 98 THR A N 1
ATOM 739 C CA . THR A 1 98 ? 16.418 -11.759 -3.859 1.00 69.44 98 THR A CA 1
ATOM 740 C C . THR A 1 98 ? 16.717 -11.976 -5.361 1.00 69.44 98 THR A C 1
ATOM 742 O O . THR A 1 98 ? 16.277 -12.936 -5.990 1.00 69.44 98 THR A O 1
ATOM 745 N N . GLY A 1 99 ? 17.408 -11.033 -6.001 1.00 53.41 99 GLY A N 1
ATOM 746 C CA . GLY A 1 99 ? 17.569 -10.855 -7.444 1.00 53.41 99 GLY A CA 1
ATOM 747 C C . GLY A 1 99 ? 18.580 -11.753 -8.159 1.00 53.41 99 GLY A C 1
ATOM 748 O O . GLY A 1 99 ? 19.381 -11.224 -8.915 1.00 53.41 99 GLY A O 1
ATOM 749 N N . SER A 1 100 ? 18.521 -13.081 -8.024 1.00 49.31 100 SER A N 1
ATOM 750 C CA . SER A 1 100 ? 19.152 -13.938 -9.056 1.00 49.31 100 SER A CA 1
ATOM 751 C C . SER A 1 100 ? 18.439 -15.249 -9.397 1.00 49.31 100 SER A C 1
ATOM 753 O O . SER A 1 100 ? 18.756 -15.835 -10.425 1.00 49.31 100 SER A O 1
ATOM 755 N N . MET A 1 101 ? 17.457 -15.701 -8.605 1.00 54.41 101 MET A N 1
ATOM 756 C CA . MET A 1 101 ? 16.757 -16.979 -8.847 1.00 54.41 101 MET A CA 1
ATOM 757 C C . MET A 1 101 ? 15.277 -16.838 -9.233 1.00 54.41 101 MET A C 1
ATOM 759 O O . MET A 1 101 ? 14.583 -17.843 -9.343 1.00 54.41 101 MET A O 1
ATOM 763 N N . MET A 1 102 ? 14.760 -15.618 -9.405 1.00 60.50 102 MET A N 1
ATOM 764 C CA . MET A 1 102 ? 13.344 -15.388 -9.716 1.00 60.50 102 MET A CA 1
ATOM 765 C C . MET A 1 102 ? 13.178 -14.665 -11.048 1.00 60.50 102 MET A C 1
ATOM 767 O O . MET A 1 102 ? 13.904 -13.718 -11.327 1.00 60.50 102 MET A O 1
ATOM 771 N N . GLU A 1 103 ? 12.183 -15.089 -11.829 1.00 66.12 103 GLU A N 1
ATOM 772 C CA . GLU A 1 103 ? 11.864 -14.551 -13.162 1.00 66.12 103 GLU A CA 1
ATOM 773 C C . GLU A 1 103 ? 11.410 -13.080 -13.138 1.00 66.12 103 GLU A C 1
ATOM 775 O O . GLU A 1 103 ? 11.493 -12.387 -14.149 1.00 66.12 103 GLU A O 1
ATOM 780 N N . LYS A 1 104 ? 10.945 -12.581 -11.984 1.00 73.62 104 LYS A N 1
ATOM 781 C CA . LYS A 1 104 ? 10.381 -11.232 -11.842 1.00 73.62 104 LYS A CA 1
ATOM 782 C C . LYS A 1 104 ? 11.425 -10.186 -11.459 1.00 73.62 104 LYS A C 1
ATOM 784 O O . LYS A 1 104 ? 12.296 -10.434 -10.622 1.00 73.62 104 LYS A O 1
ATOM 789 N N . SER A 1 105 ? 11.265 -8.975 -12.000 1.00 86.44 105 SER A N 1
ATOM 790 C CA . SER A 1 105 ? 12.076 -7.810 -11.629 1.00 86.44 105 SER A CA 1
ATOM 791 C C . SER A 1 105 ? 11.928 -7.463 -10.139 1.00 86.44 105 SER A C 1
ATOM 793 O O . SER A 1 105 ? 10.937 -7.806 -9.488 1.00 86.44 105 SER A O 1
ATOM 795 N N . ALA A 1 106 ? 12.920 -6.769 -9.571 1.00 88.50 106 ALA A N 1
ATOM 796 C CA . ALA A 1 106 ? 12.863 -6.328 -8.176 1.00 88.50 106 ALA A CA 1
ATOM 797 C C . ALA A 1 106 ? 11.629 -5.449 -7.898 1.00 88.50 106 ALA A C 1
ATOM 799 O O . ALA A 1 106 ? 10.948 -5.670 -6.898 1.00 88.50 106 ALA A O 1
ATOM 800 N N . ASP A 1 107 ? 11.298 -4.539 -8.818 1.00 91.44 107 ASP A N 1
ATOM 801 C CA . ASP A 1 107 ? 10.121 -3.672 -8.714 1.00 91.44 107 ASP A CA 1
ATOM 802 C C . ASP A 1 107 ? 8.825 -4.487 -8.712 1.00 91.44 107 ASP A C 1
ATOM 804 O O . ASP A 1 107 ? 8.009 -4.342 -7.802 1.00 91.44 107 ASP A O 1
ATOM 808 N N . ALA A 1 108 ? 8.663 -5.420 -9.658 1.00 90.44 108 ALA A N 1
ATOM 809 C CA . ALA A 1 108 ? 7.473 -6.268 -9.733 1.00 90.44 108 ALA A CA 1
ATOM 810 C C . ALA A 1 108 ? 7.261 -7.079 -8.443 1.00 90.44 108 ALA A C 1
ATOM 812 O O . ALA A 1 108 ? 6.131 -7.216 -7.976 1.00 90.44 108 ALA A O 1
ATOM 813 N N . ARG A 1 109 ? 8.339 -7.578 -7.824 1.00 91.12 109 ARG A N 1
ATOM 814 C CA . ARG A 1 109 ? 8.261 -8.335 -6.562 1.00 91.12 109 ARG A CA 1
ATOM 815 C C . ARG A 1 109 ? 7.844 -7.473 -5.379 1.00 91.12 109 ARG A C 1
ATOM 817 O O . ARG A 1 109 ? 6.968 -7.879 -4.621 1.00 91.12 109 ARG A O 1
ATOM 824 N N . VAL A 1 110 ? 8.445 -6.293 -5.225 1.00 93.62 110 VAL A N 1
ATOM 825 C CA . VAL A 1 110 ? 8.079 -5.362 -4.146 1.00 93.62 110 VAL A CA 1
ATOM 826 C C . VAL A 1 110 ? 6.620 -4.932 -4.292 1.00 93.62 110 VAL A C 1
ATOM 828 O O . VAL A 1 110 ? 5.876 -4.954 -3.316 1.00 93.62 110 VAL A O 1
ATOM 831 N N . LEU A 1 111 ? 6.180 -4.616 -5.511 1.00 94.88 111 LEU A N 1
ATOM 832 C CA . LEU A 1 111 ? 4.805 -4.189 -5.774 1.00 94.88 111 LEU A CA 1
ATOM 833 C C . LEU A 1 111 ? 3.786 -5.309 -5.579 1.00 94.88 111 LEU A C 1
ATOM 835 O O . LEU A 1 111 ? 2.731 -5.069 -4.991 1.00 94.88 111 LEU A O 1
ATOM 839 N N . ALA A 1 112 ? 4.109 -6.531 -6.004 1.00 93.50 112 ALA A N 1
ATOM 840 C CA . ALA A 1 112 ? 3.281 -7.700 -5.730 1.00 93.50 112 ALA A CA 1
ATOM 841 C C . ALA A 1 112 ? 3.134 -7.938 -4.220 1.00 93.50 112 ALA A C 1
ATOM 843 O O . ALA A 1 112 ? 2.043 -8.245 -3.745 1.00 93.50 112 ALA A O 1
ATOM 844 N N . GLU A 1 113 ? 4.204 -7.740 -3.449 1.00 94.81 113 GLU A N 1
ATOM 845 C CA . GLU A 1 113 ? 4.153 -7.874 -1.997 1.00 94.81 113 GLU A CA 1
ATOM 846 C C . GLU A 1 113 ? 3.323 -6.761 -1.335 1.00 94.81 113 GLU A C 1
ATOM 848 O O . GLU A 1 113 ? 2.540 -7.048 -0.427 1.00 94.81 113 GLU A O 1
ATOM 853 N N . CYS A 1 114 ? 3.402 -5.514 -1.817 1.00 96.25 114 CYS A N 1
ATOM 854 C CA . CYS A 1 114 ? 2.501 -4.442 -1.380 1.00 96.25 114 CYS A CA 1
ATOM 855 C C . CYS A 1 114 ? 1.031 -4.796 -1.650 1.00 96.25 114 CYS A C 1
ATOM 857 O O . CYS A 1 114 ? 0.189 -4.660 -0.761 1.00 96.25 114 CYS A O 1
ATOM 859 N N . ALA A 1 115 ? 0.722 -5.292 -2.852 1.00 96.19 115 ALA A N 1
ATOM 860 C CA . ALA A 1 115 ? -0.629 -5.705 -3.227 1.00 96.19 115 ALA A CA 1
ATOM 861 C C . ALA A 1 115 ? -1.143 -6.855 -2.350 1.00 96.19 115 ALA A C 1
ATOM 863 O O . ALA A 1 115 ? -2.287 -6.825 -1.894 1.00 96.19 115 ALA A O 1
ATOM 864 N N . ARG A 1 116 ? -0.275 -7.828 -2.047 1.00 95.38 116 ARG A N 1
ATOM 865 C CA . ARG A 1 116 ? -0.576 -8.951 -1.155 1.00 95.38 116 ARG A CA 1
ATOM 866 C C . ARG A 1 116 ? -0.927 -8.469 0.256 1.00 95.38 116 ARG A C 1
ATOM 868 O O . ARG A 1 116 ? -1.986 -8.827 0.759 1.00 95.38 116 ARG A O 1
ATOM 875 N N . VAL A 1 117 ? -0.082 -7.632 0.866 1.00 94.31 117 VAL A N 1
ATOM 876 C CA . VAL A 1 117 ? -0.296 -7.081 2.221 1.00 94.31 117 VAL A CA 1
ATOM 877 C C . VAL A 1 117 ? -1.591 -6.266 2.303 1.00 94.31 117 VAL A C 1
ATOM 879 O O . VAL A 1 117 ? -2.342 -6.395 3.266 1.00 94.31 117 VAL A O 1
ATOM 882 N N . LEU A 1 118 ? -1.895 -5.452 1.289 1.00 94.62 118 LEU A N 1
ATOM 883 C CA . LEU A 1 118 ? -3.151 -4.696 1.251 1.00 94.62 118 LEU A CA 1
ATOM 884 C C . LEU A 1 118 ? -4.366 -5.601 1.007 1.00 94.62 118 LEU A C 1
ATOM 886 O O . LEU A 1 118 ? -5.431 -5.360 1.567 1.00 94.62 118 LEU A O 1
ATOM 890 N N . GLY A 1 119 ? -4.218 -6.661 0.212 1.00 93.19 119 GLY A N 1
ATOM 891 C CA . GLY A 1 119 ? -5.276 -7.642 -0.033 1.00 93.19 119 GLY A CA 1
ATOM 892 C C . GLY A 1 119 ? -5.711 -8.398 1.227 1.00 93.19 119 GLY A C 1
ATOM 893 O O . GLY A 1 119 ? -6.897 -8.681 1.380 1.00 93.19 119 GLY A O 1
ATOM 894 N N . GLU A 1 120 ? -4.791 -8.657 2.165 1.00 93.06 120 GLU A N 1
ATOM 895 C CA . GLU A 1 120 ? -5.092 -9.325 3.445 1.00 93.06 120 GLU A CA 1
ATOM 896 C C . GLU A 1 120 ? -6.100 -8.553 4.308 1.00 93.06 120 GLU A C 1
ATOM 898 O O . GLU A 1 120 ? -6.768 -9.148 5.154 1.00 93.06 120 GLU A O 1
ATOM 903 N N . VAL A 1 121 ? -6.228 -7.239 4.096 1.00 92.56 121 VAL A N 1
ATOM 904 C CA . VAL A 1 121 ? -7.050 -6.371 4.946 1.00 92.56 121 VAL A CA 1
ATOM 905 C C . VAL A 1 121 ? -8.353 -5.893 4.300 1.00 92.56 121 VAL A C 1
ATOM 907 O O . VAL A 1 121 ? -9.193 -5.324 4.990 1.00 92.56 121 VAL A O 1
ATOM 910 N N . VAL A 1 122 ? -8.575 -6.165 3.008 1.00 88.50 122 VAL A N 1
ATOM 911 C CA . VAL A 1 122 ? -9.780 -5.740 2.261 1.00 88.50 122 VAL A CA 1
ATOM 912 C C . VAL A 1 122 ? -11.077 -6.359 2.799 1.00 88.50 122 VAL A C 1
ATOM 914 O O . VAL A 1 122 ? -12.138 -5.747 2.697 1.00 88.50 122 VAL A O 1
ATOM 917 N N . GLY A 1 123 ? -11.004 -7.559 3.377 1.00 82.50 123 GLY A N 1
ATOM 918 C CA . GLY A 1 123 ? -12.156 -8.260 3.954 1.00 82.50 123 GLY A CA 1
ATOM 919 C C . GLY A 1 123 ? -12.426 -7.949 5.427 1.00 82.50 123 GLY A C 1
ATOM 920 O O . GLY A 1 123 ? -13.345 -8.531 6.002 1.00 82.50 123 GLY A O 1
ATOM 921 N N . LEU A 1 124 ? -11.622 -7.090 6.062 1.00 87.19 124 LEU A N 1
ATOM 922 C CA . LEU A 1 124 ? -11.805 -6.749 7.469 1.00 87.19 124 LEU A CA 1
ATOM 923 C C . LEU A 1 124 ? -12.980 -5.785 7.643 1.00 87.19 124 LEU A C 1
ATOM 925 O O . LEU A 1 124 ? -13.158 -4.848 6.865 1.00 87.19 124 LEU A O 1
ATOM 929 N N . ASP A 1 125 ? -13.768 -5.998 8.697 1.00 82.44 125 ASP A N 1
ATOM 930 C CA . ASP A 1 125 ? -14.884 -5.112 9.011 1.00 82.44 125 ASP A CA 1
ATOM 931 C C . ASP A 1 125 ? -14.379 -3.762 9.542 1.00 82.44 125 ASP A C 1
ATOM 933 O O . ASP A 1 125 ? -13.847 -3.650 10.649 1.00 82.44 125 ASP A O 1
ATOM 937 N N . VAL A 1 126 ? -14.567 -2.732 8.719 1.00 77.56 126 VAL A N 1
ATOM 938 C CA . VAL A 1 126 ? -14.322 -1.318 9.036 1.00 77.56 126 VAL A CA 1
ATOM 939 C C . VAL A 1 126 ? -15.577 -0.466 8.922 1.00 77.56 126 VAL A C 1
ATOM 941 O O . VAL A 1 126 ? -15.493 0.763 8.930 1.00 77.56 126 VAL A O 1
ATOM 944 N N . SER A 1 127 ? -16.752 -1.097 8.865 1.00 73.12 127 SER A N 1
ATOM 945 C CA . SER A 1 127 ? -18.039 -0.402 8.827 1.00 73.12 127 SER A CA 1
ATOM 946 C C . SER A 1 127 ? -18.202 0.689 9.899 1.00 73.12 127 SER A C 1
ATOM 948 O O . SER A 1 127 ? -18.803 1.720 9.578 1.00 73.12 127 SER A O 1
ATOM 950 N N . PRO A 1 128 ? -17.627 0.591 11.120 1.00 74.62 128 PRO A N 1
ATOM 951 C CA . PRO A 1 128 ? -17.804 1.656 12.098 1.00 74.62 128 PRO A CA 1
ATOM 952 C C . PRO A 1 128 ? -16.929 2.896 11.847 1.00 74.62 128 PRO A C 1
ATOM 954 O O . PRO A 1 128 ? -17.210 3.935 12.436 1.00 74.62 128 PRO A O 1
ATOM 957 N N . LEU A 1 129 ? -15.912 2.823 10.976 1.00 74.69 129 LEU A N 1
ATOM 958 C CA . LEU A 1 129 ? -15.153 3.998 10.518 1.00 74.69 129 LEU A CA 1
ATOM 959 C C . LEU A 1 129 ? -15.854 4.753 9.375 1.00 74.69 129 LEU A C 1
ATOM 961 O O . LEU A 1 129 ? -15.460 5.866 9.029 1.00 74.69 129 LEU A O 1
ATOM 965 N N . GLY A 1 130 ? -16.894 4.156 8.789 1.00 83.00 130 GLY A N 1
ATOM 966 C CA . GLY A 1 130 ? -17.652 4.711 7.676 1.00 83.00 130 GLY A CA 1
ATOM 967 C C . GLY A 1 130 ? -17.219 4.189 6.303 1.00 83.00 130 GLY A C 1
ATOM 968 O O . GLY A 1 130 ? -16.072 3.808 6.066 1.00 83.00 130 GLY A O 1
ATOM 969 N N . GLU A 1 131 ? -18.170 4.216 5.367 1.00 86.88 131 GLU A N 1
ATOM 970 C CA . GLU A 1 131 ? -18.030 3.648 4.016 1.00 86.88 131 GLU A CA 1
ATOM 971 C C . GLU A 1 131 ? -16.899 4.291 3.197 1.00 86.88 131 GLU A C 1
ATOM 973 O O . GLU A 1 131 ? -16.310 3.645 2.328 1.00 86.88 131 GLU A O 1
ATOM 978 N N . SER A 1 132 ? -16.562 5.552 3.487 1.00 90.12 132 SER A N 1
ATOM 979 C CA . SER A 1 132 ? -15.473 6.272 2.816 1.00 90.12 132 SER A CA 1
ATOM 980 C C . SER A 1 132 ? -14.118 5.592 3.046 1.00 90.12 132 SER A C 1
ATOM 982 O O . SER A 1 132 ? -13.421 5.258 2.086 1.00 90.12 132 SER A O 1
ATOM 984 N N . ILE A 1 133 ? -13.770 5.295 4.305 1.00 89.06 133 ILE A N 1
ATOM 985 C CA . ILE A 1 133 ? -12.498 4.643 4.652 1.00 89.06 133 ILE A CA 1
ATOM 986 C C . ILE A 1 133 ? -12.460 3.222 4.082 1.00 89.06 133 ILE A C 1
ATOM 988 O O . ILE A 1 133 ? -11.469 2.839 3.460 1.00 89.06 133 ILE A O 1
ATOM 992 N N . ALA A 1 134 ? -13.558 2.470 4.204 1.00 89.12 134 ALA A N 1
ATOM 993 C CA . ALA A 1 134 ? -13.678 1.133 3.621 1.00 89.12 134 ALA A CA 1
ATOM 994 C C . ALA A 1 134 ? -13.430 1.139 2.102 1.00 89.12 134 ALA A C 1
ATOM 996 O O . ALA A 1 134 ? -12.670 0.329 1.567 1.00 89.12 134 ALA A O 1
ATOM 997 N N . SER A 1 135 ? -14.032 2.098 1.397 1.00 91.94 135 SER A N 1
ATOM 998 C CA . SER A 1 135 ? -13.872 2.258 -0.049 1.00 91.94 135 SER A CA 1
ATOM 999 C C . SER A 1 135 ? -12.447 2.631 -0.436 1.00 91.94 135 SER A C 1
ATOM 1001 O O . SER A 1 135 ? -11.925 2.088 -1.406 1.00 91.94 135 SER A O 1
ATOM 1003 N N . ARG A 1 136 ? -11.780 3.481 0.348 1.00 93.25 136 ARG A N 1
ATOM 1004 C CA . ARG A 1 136 ? -10.381 3.852 0.109 1.00 93.25 136 ARG A CA 1
ATOM 1005 C C . ARG A 1 136 ? -9.401 2.711 0.362 1.00 93.25 136 ARG A C 1
ATOM 1007 O O . ARG A 1 136 ? -8.447 2.584 -0.395 1.00 93.25 136 ARG A O 1
ATOM 1014 N N . VAL A 1 137 ? -9.640 1.855 1.358 1.00 92.56 137 VAL A N 1
ATOM 1015 C CA . VAL A 1 137 ? -8.828 0.639 1.571 1.00 92.56 137 VAL A CA 1
ATOM 1016 C C . VAL A 1 137 ? -8.968 -0.313 0.379 1.00 92.56 137 VAL A C 1
ATOM 1018 O O . VAL A 1 137 ? -7.964 -0.798 -0.144 1.00 92.56 137 VAL A O 1
ATOM 1021 N N . ARG A 1 138 ? -10.201 -0.531 -0.105 1.00 93.75 138 ARG A N 1
ATOM 1022 C CA . ARG A 1 138 ? -10.455 -1.328 -1.319 1.00 93.75 138 ARG A CA 1
ATOM 1023 C C . ARG A 1 138 ? -9.763 -0.739 -2.545 1.00 93.75 138 ARG A C 1
ATOM 1025 O O . ARG A 1 138 ? -9.127 -1.481 -3.289 1.00 93.75 138 ARG A O 1
ATOM 1032 N N . LEU A 1 139 ? -9.859 0.578 -2.729 1.00 94.31 139 LEU A N 1
ATOM 1033 C CA . LEU A 1 139 ? -9.211 1.283 -3.832 1.00 94.31 139 LEU A CA 1
ATOM 1034 C C . LEU A 1 139 ? -7.688 1.139 -3.769 1.00 94.31 139 LEU A C 1
ATOM 1036 O O . LEU A 1 139 ? -7.093 0.717 -4.751 1.00 94.31 139 LEU A O 1
ATOM 1040 N N . ALA A 1 140 ? -7.071 1.388 -2.611 1.00 93.94 140 ALA A N 1
ATOM 1041 C CA . ALA A 1 140 ? -5.627 1.245 -2.434 1.00 93.94 140 ALA A CA 1
ATOM 1042 C C . ALA A 1 140 ? -5.144 -0.181 -2.752 1.00 93.94 140 ALA A C 1
ATOM 1044 O O . ALA A 1 140 ? -4.113 -0.363 -3.396 1.00 93.94 140 ALA A O 1
ATOM 1045 N N . SER A 1 141 ? -5.905 -1.207 -2.353 1.00 95.38 141 SER A N 1
ATOM 1046 C CA . SER A 1 141 ? -5.601 -2.594 -2.720 1.00 95.38 141 SER A CA 1
ATOM 1047 C C . SER A 1 141 ? -5.716 -2.833 -4.231 1.00 95.38 141 SER A C 1
ATOM 1049 O O . SER A 1 141 ? -4.810 -3.416 -4.827 1.00 95.38 141 SER A O 1
ATOM 1051 N N . ALA A 1 142 ? -6.784 -2.354 -4.874 1.00 94.75 142 ALA A N 1
ATOM 1052 C CA . ALA A 1 142 ? -6.981 -2.495 -6.317 1.00 94.75 142 ALA A CA 1
ATOM 1053 C C . ALA A 1 142 ? -5.905 -1.761 -7.137 1.00 94.75 142 ALA A C 1
ATOM 1055 O O . ALA A 1 142 ? -5.401 -2.299 -8.127 1.00 94.75 142 ALA A O 1
ATOM 1056 N N . GLU A 1 143 ? -5.513 -0.559 -6.711 1.00 94.06 143 GLU A N 1
ATOM 1057 C CA . GLU A 1 143 ? -4.415 0.210 -7.299 1.00 94.06 143 GLU A CA 1
ATOM 1058 C C . GLU A 1 143 ? -3.086 -0.532 -7.153 1.00 94.06 143 GLU A C 1
ATOM 1060 O O . GLU A 1 143 ? -2.344 -0.646 -8.126 1.00 94.06 143 GLU A O 1
ATOM 1065 N N . ALA A 1 144 ? -2.810 -1.110 -5.981 1.00 93.94 144 ALA A N 1
ATOM 1066 C CA . ALA A 1 144 ? -1.606 -1.901 -5.752 1.00 93.94 144 ALA A CA 1
ATOM 1067 C C . ALA A 1 144 ? -1.522 -3.118 -6.684 1.00 93.94 144 ALA A C 1
ATOM 1069 O O . ALA A 1 144 ? -0.474 -3.359 -7.284 1.00 93.94 144 ALA A O 1
ATOM 1070 N N . TRP A 1 145 ? -2.626 -3.855 -6.847 1.00 94.31 145 TRP A N 1
ATOM 1071 C CA . TRP A 1 145 ? -2.712 -4.978 -7.785 1.00 94.31 145 TRP A CA 1
ATOM 1072 C C . TRP A 1 145 ? -2.522 -4.536 -9.234 1.00 94.31 145 TRP A C 1
ATOM 1074 O O . TRP A 1 145 ? -1.765 -5.164 -9.975 1.00 94.31 145 TRP A O 1
ATOM 1084 N N . SER A 1 146 ? -3.170 -3.439 -9.628 1.00 93.50 146 SER A N 1
ATOM 1085 C CA . SER A 1 146 ? -3.075 -2.892 -10.985 1.00 93.50 146 SER A CA 1
ATOM 1086 C C . SER A 1 146 ? -1.652 -2.433 -11.303 1.00 93.50 146 SER A C 1
ATOM 1088 O O . SER A 1 146 ? -1.128 -2.728 -12.375 1.00 93.50 146 SER A O 1
ATOM 1090 N N . LEU A 1 147 ? -1.000 -1.765 -10.350 1.00 92.81 147 LEU A N 1
ATOM 1091 C CA . LEU A 1 147 ? 0.381 -1.309 -10.462 1.00 92.81 147 LEU A CA 1
ATOM 1092 C C . LEU A 1 147 ? 1.358 -2.488 -10.551 1.00 92.81 147 LEU A C 1
ATOM 1094 O O . LEU A 1 147 ? 2.222 -2.499 -11.426 1.00 92.81 147 LEU A O 1
ATOM 1098 N N . ALA A 1 148 ? 1.196 -3.500 -9.693 1.00 93.06 148 ALA A N 1
ATOM 1099 C CA . ALA A 1 148 ? 2.015 -4.709 -9.729 1.00 93.06 148 ALA A CA 1
ATOM 1100 C C . ALA A 1 148 ? 1.887 -5.434 -11.077 1.00 93.06 148 ALA A C 1
ATOM 1102 O O . ALA A 1 148 ? 2.899 -5.776 -11.685 1.00 93.06 148 ALA A O 1
ATOM 1103 N N . ALA A 1 149 ? 0.660 -5.609 -11.577 1.00 91.88 149 ALA A N 1
ATOM 1104 C CA . ALA A 1 149 ? 0.404 -6.241 -12.868 1.00 91.88 14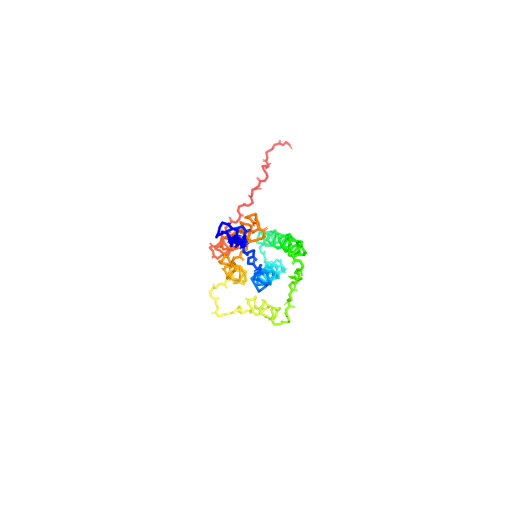9 ALA A CA 1
ATOM 1105 C C . ALA A 1 149 ? 0.982 -5.434 -14.042 1.00 91.88 149 ALA A C 1
ATOM 1107 O O . ALA A 1 149 ? 1.564 -6.014 -14.955 1.00 91.88 149 ALA A O 1
ATOM 1108 N N . ALA A 1 150 ? 0.865 -4.103 -14.013 1.00 90.44 150 ALA A N 1
ATOM 1109 C CA . ALA A 1 150 ? 1.421 -3.239 -15.050 1.00 90.44 150 ALA A CA 1
ATOM 1110 C C . ALA A 1 150 ? 2.952 -3.346 -15.123 1.00 90.44 150 ALA A C 1
ATOM 1112 O O . ALA A 1 150 ? 3.509 -3.474 -16.213 1.00 90.44 150 ALA A O 1
ATOM 1113 N N . VAL A 1 151 ? 3.635 -3.336 -13.975 1.00 89.50 151 VAL A N 1
ATOM 1114 C CA . VAL A 1 151 ? 5.098 -3.471 -13.928 1.00 89.50 151 VAL A CA 1
ATOM 1115 C C . VAL A 1 151 ? 5.546 -4.877 -14.337 1.00 89.50 151 VAL A C 1
ATOM 1117 O O . VAL A 1 151 ? 6.511 -5.003 -15.087 1.00 89.50 151 VAL A O 1
ATOM 1120 N N . ASP A 1 152 ? 4.829 -5.924 -13.923 1.00 88.62 152 ASP A N 1
ATOM 1121 C CA . ASP A 1 152 ? 5.114 -7.317 -14.308 1.00 88.62 152 ASP A CA 1
ATOM 1122 C C . ASP A 1 152 ? 4.945 -7.544 -15.821 1.00 88.62 152 ASP A C 1
ATOM 1124 O O . ASP A 1 152 ? 5.762 -8.207 -16.453 1.00 88.62 152 ASP A O 1
ATOM 1128 N N . ALA A 1 153 ? 3.933 -6.919 -16.432 1.00 85.69 153 ALA A N 1
ATOM 1129 C CA . ALA A 1 153 ? 3.696 -6.967 -17.874 1.00 85.69 153 ALA A CA 1
ATOM 1130 C C . ALA A 1 153 ? 4.669 -6.093 -18.694 1.00 85.69 153 ALA A C 1
ATOM 1132 O O . ALA A 1 153 ? 4.549 -6.025 -19.919 1.00 85.69 153 ALA A O 1
ATOM 1133 N N . GLY A 1 154 ? 5.601 -5.386 -18.043 1.00 77.50 154 GLY A N 1
ATOM 1134 C CA . GLY A 1 154 ? 6.514 -4.458 -18.707 1.00 77.50 154 GLY A CA 1
ATOM 1135 C C . GLY A 1 154 ? 5.782 -3.295 -19.378 1.00 77.50 154 GLY A C 1
ATOM 1136 O O . GLY A 1 154 ? 6.175 -2.863 -20.467 1.00 77.50 154 GLY A O 1
ATOM 1137 N N . ALA A 1 155 ? 4.684 -2.821 -18.772 1.00 67.12 155 ALA A N 1
ATOM 1138 C CA . ALA A 1 155 ? 3.875 -1.747 -19.325 1.00 67.12 155 ALA A CA 1
ATOM 1139 C C . ALA A 1 155 ? 4.762 -0.548 -19.671 1.00 67.12 155 ALA A C 1
ATOM 1141 O O . ALA A 1 155 ? 5.424 0.040 -18.820 1.00 67.12 155 ALA A O 1
ATOM 1142 N N . ARG A 1 156 ? 4.757 -0.164 -20.950 1.00 59.47 156 ARG A N 1
ATOM 1143 C CA . ARG A 1 156 ? 5.352 1.096 -21.385 1.00 59.47 156 ARG A CA 1
ATOM 1144 C C . ARG A 1 156 ? 4.413 2.204 -20.941 1.00 59.47 156 ARG A C 1
ATOM 1146 O O . ARG A 1 156 ? 3.402 2.459 -21.598 1.00 59.47 156 ARG A O 1
ATOM 1153 N N . TRP A 1 157 ? 4.736 2.816 -19.809 1.00 59.78 157 TRP A N 1
ATOM 1154 C CA . TRP A 1 157 ? 4.089 4.017 -19.305 1.00 59.78 157 TRP A CA 1
ATOM 1155 C C . TRP A 1 157 ? 4.234 5.085 -20.380 1.00 59.78 157 TRP A C 1
ATOM 1157 O O . TRP A 1 157 ? 5.301 5.670 -20.565 1.00 59.78 157 TRP A O 1
ATOM 1167 N N . ARG A 1 158 ? 3.183 5.275 -21.181 1.00 47.53 158 ARG A N 1
ATOM 1168 C CA . ARG A 1 158 ? 3.163 6.379 -22.130 1.00 47.53 158 ARG A CA 1
ATOM 1169 C C . ARG A 1 158 ? 3.111 7.618 -21.262 1.00 47.53 158 ARG A C 1
ATOM 1171 O O . ARG A 1 158 ? 2.083 7.888 -20.645 1.00 47.53 158 ARG A O 1
ATOM 1178 N N . SER A 1 159 ? 4.219 8.346 -21.196 1.00 43.31 159 SER A N 1
ATOM 1179 C CA . SER A 1 159 ? 4.149 9.744 -20.825 1.00 43.31 159 SER A CA 1
ATOM 1180 C C . SER A 1 159 ? 3.063 10.340 -21.717 1.00 43.31 159 SER A C 1
ATOM 1182 O O . SER A 1 159 ? 3.138 10.256 -22.947 1.00 43.31 159 SER A O 1
ATOM 1184 N N . CYS A 1 160 ? 2.001 10.877 -21.115 1.00 37.75 160 CYS A N 1
ATOM 1185 C CA . CYS A 1 160 ? 1.232 11.899 -21.799 1.00 37.75 160 CYS A CA 1
ATOM 1186 C C . CYS A 1 160 ? 2.244 13.010 -22.042 1.00 37.75 160 CYS A C 1
ATOM 1188 O O . CYS A 1 160 ? 2.495 13.834 -21.166 1.00 37.75 160 CYS A O 1
ATOM 1190 N N . GLY A 1 161 ? 2.912 12.950 -23.196 1.00 37.53 161 GLY A N 1
ATOM 1191 C CA . GLY A 1 161 ? 3.624 14.076 -23.739 1.00 37.53 161 GLY A CA 1
ATOM 1192 C C . GLY A 1 161 ? 2.599 15.185 -23.755 1.00 37.53 161 GLY A C 1
ATOM 1193 O O . GLY A 1 161 ? 1.654 15.145 -24.543 1.00 37.53 161 GLY A O 1
ATOM 1194 N N . VAL A 1 162 ? 2.748 16.119 -22.815 1.00 39.81 162 VAL A N 1
ATOM 1195 C CA . VAL A 1 162 ? 2.223 17.464 -22.967 1.00 39.81 162 VAL A CA 1
ATOM 1196 C C . VAL A 1 162 ? 2.549 17.818 -24.399 1.00 39.81 162 VAL A C 1
ATOM 1198 O O . VAL A 1 162 ? 3.715 17.798 -24.793 1.00 39.81 162 VAL A O 1
ATOM 1201 N N . LEU A 1 163 ? 1.485 17.969 -25.178 1.00 43.00 163 LEU A N 1
ATOM 1202 C CA . LEU A 1 163 ? 1.523 18.363 -26.562 1.00 43.00 163 LEU A CA 1
ATOM 1203 C C . LEU A 1 163 ? 2.600 19.436 -26.703 1.00 43.00 163 LEU A C 1
ATOM 1205 O O . LEU A 1 163 ? 2.417 20.575 -26.277 1.00 43.00 163 LEU A O 1
ATOM 1209 N N . ALA A 1 164 ? 3.714 19.065 -27.330 1.00 40.62 164 ALA A N 1
ATOM 1210 C CA . ALA A 1 164 ? 4.501 19.991 -28.115 1.00 40.62 164 ALA A CA 1
ATOM 1211 C C . ALA A 1 164 ? 3.606 20.411 -29.293 1.00 40.62 164 ALA A C 1
ATOM 1213 O O . ALA A 1 164 ? 3.780 19.978 -30.426 1.00 40.62 164 ALA A O 1
ATOM 1214 N N . ALA A 1 165 ? 2.561 21.176 -28.985 1.00 39.97 165 ALA A N 1
ATOM 1215 C CA . ALA A 1 165 ? 1.696 21.839 -29.931 1.00 39.97 165 ALA A CA 1
ATOM 1216 C C . ALA A 1 165 ? 1.973 23.332 -29.784 1.00 39.97 165 ALA A C 1
ATOM 1218 O O . ALA A 1 165 ? 1.400 24.017 -28.944 1.00 39.97 165 ALA A O 1
ATOM 1219 N N . SER A 1 166 ? 2.886 23.780 -30.641 1.00 40.53 166 SER A N 1
ATOM 1220 C CA . SER A 1 166 ? 2.813 25.071 -31.318 1.00 40.53 166 SER A CA 1
ATOM 1221 C C . SER A 1 166 ? 2.810 26.323 -30.432 1.00 40.53 166 SER A C 1
ATOM 1223 O O . SER A 1 166 ? 1.751 26.849 -30.091 1.00 40.53 166 SER A O 1
ATOM 1225 N N . ARG A 1 167 ? 3.997 26.905 -30.235 1.00 38.69 167 ARG A N 1
ATOM 1226 C CA . ARG A 1 167 ? 4.410 28.168 -30.882 1.00 38.69 167 ARG A CA 1
ATOM 1227 C C . ARG A 1 167 ? 5.879 28.462 -30.618 1.00 38.69 167 ARG A C 1
ATOM 1229 O O . ARG A 1 167 ? 6.317 28.242 -29.471 1.00 38.69 167 ARG A O 1
#

Radius of gyration: 21.75 Å; chains: 1; bounding box: 70×45×73 Å

pLDDT: mean 80.32, std 18.78, range [37.53, 97.5]